Protein AF-A0ABC8DFZ6-F1 (afdb_monomer_lite)

Structure (mmCIF, N/CA/C/O backbone):
data_AF-A0ABC8DFZ6-F1
#
_entry.id   AF-A0ABC8DFZ6-F1
#
loop_
_atom_site.group_PDB
_atom_site.id
_atom_site.type_symbol
_atom_site.label_atom_id
_atom_site.label_alt_id
_atom_site.label_comp_id
_atom_site.label_asym_id
_atom_site.label_entity_id
_atom_site.label_seq_id
_atom_site.pdbx_PDB_ins_code
_atom_site.Cartn_x
_atom_site.Cartn_y
_atom_site.Cartn_z
_atom_site.occupancy
_atom_site.B_iso_or_equiv
_atom_site.auth_seq_id
_atom_site.auth_comp_id
_atom_site.auth_asym_id
_atom_site.auth_atom_id
_atom_site.pdbx_PDB_model_num
ATOM 1 N N . MET A 1 1 ? -44.424 -0.471 65.149 1.00 63.81 1 MET A N 1
ATOM 2 C CA . MET A 1 1 ? -45.537 -0.458 64.174 1.00 63.81 1 MET A CA 1
ATOM 3 C C . MET A 1 1 ? -44.957 -0.167 62.806 1.00 63.81 1 MET A C 1
ATOM 5 O O . MET A 1 1 ? -44.152 0.749 62.698 1.00 63.81 1 MET A O 1
ATOM 9 N N . PHE A 1 2 ? -45.301 -0.969 61.803 1.00 68.25 2 PHE A N 1
ATOM 10 C CA . PHE A 1 2 ? -44.849 -0.772 60.427 1.00 68.25 2 PHE A CA 1
ATOM 11 C C . PHE A 1 2 ? -45.596 0.434 59.850 1.00 68.25 2 PHE A C 1
ATOM 13 O O . PHE A 1 2 ? -46.811 0.382 59.673 1.00 68.25 2 PHE A O 1
ATOM 20 N N . THR A 1 3 ? -44.903 1.556 59.678 1.00 92.12 3 THR A N 1
ATOM 21 C CA . THR A 1 3 ? -45.500 2.789 59.153 1.00 92.12 3 THR A CA 1
ATOM 22 C C . THR A 1 3 ? -45.353 2.831 57.639 1.00 92.12 3 THR A C 1
ATOM 24 O O . THR A 1 3 ? -44.415 2.266 57.078 1.00 92.12 3 THR A O 1
ATOM 27 N N . GLU A 1 4 ? -46.252 3.542 56.965 1.00 91.94 4 GLU A N 1
ATOM 28 C CA . GLU A 1 4 ? -46.194 3.755 55.514 1.00 91.94 4 GLU A CA 1
ATOM 29 C C . GLU A 1 4 ? -44.827 4.301 55.065 1.00 91.94 4 GLU A C 1
ATOM 31 O O . GLU A 1 4 ? -44.260 3.842 54.077 1.00 91.94 4 GLU A O 1
ATOM 36 N N . ARG A 1 5 ? -44.220 5.190 55.864 1.00 93.19 5 ARG A N 1
ATOM 37 C CA . ARG A 1 5 ? -42.853 5.686 55.646 1.00 93.19 5 ARG A CA 1
ATOM 38 C C . ARG A 1 5 ? -41.819 4.559 55.567 1.00 93.19 5 ARG A C 1
ATOM 40 O O . ARG A 1 5 ? -40.954 4.602 54.698 1.00 93.19 5 ARG A O 1
ATOM 47 N N . HIS A 1 6 ? -41.890 3.577 56.466 1.00 92.44 6 HIS A N 1
ATOM 48 C CA . HIS A 1 6 ? -40.956 2.450 56.476 1.00 92.44 6 HIS A CA 1
ATOM 49 C C . HIS A 1 6 ? -41.141 1.570 55.232 1.00 92.44 6 HIS A C 1
ATOM 51 O O . HIS A 1 6 ? -40.159 1.191 54.600 1.00 92.44 6 HIS A O 1
ATOM 57 N N . ALA A 1 7 ? -42.390 1.314 54.830 1.00 93.00 7 ALA A N 1
ATOM 58 C CA . ALA A 1 7 ? -42.699 0.572 53.606 1.00 93.00 7 ALA A CA 1
ATOM 59 C C . ALA A 1 7 ? -42.153 1.275 52.348 1.00 93.00 7 ALA A C 1
ATOM 61 O O . ALA A 1 7 ? -41.601 0.638 51.450 1.00 93.00 7 ALA A O 1
ATOM 62 N N . LEU A 1 8 ? -42.277 2.605 52.292 1.00 94.69 8 LEU A N 1
ATOM 63 C CA . LEU A 1 8 ? -41.740 3.412 51.196 1.00 94.69 8 LEU A CA 1
ATOM 64 C C . LEU A 1 8 ? -40.205 3.424 51.182 1.00 94.69 8 LEU A C 1
ATOM 66 O O . LEU A 1 8 ? -39.609 3.334 50.109 1.00 94.69 8 LEU A O 1
ATOM 70 N N . GLN A 1 9 ? -39.560 3.482 52.349 1.00 94.75 9 GLN A N 1
ATOM 71 C CA . GLN A 1 9 ? -38.101 3.422 52.466 1.00 94.75 9 GLN A CA 1
ATOM 72 C C . GLN A 1 9 ? -37.546 2.075 51.980 1.00 94.75 9 GLN A C 1
ATOM 74 O O . GLN A 1 9 ? -36.603 2.047 51.191 1.00 94.75 9 GLN A O 1
ATOM 79 N N . GLU A 1 10 ? -38.169 0.967 52.377 1.00 94.25 10 GLU A N 1
ATOM 80 C CA . GLU A 1 10 ? -3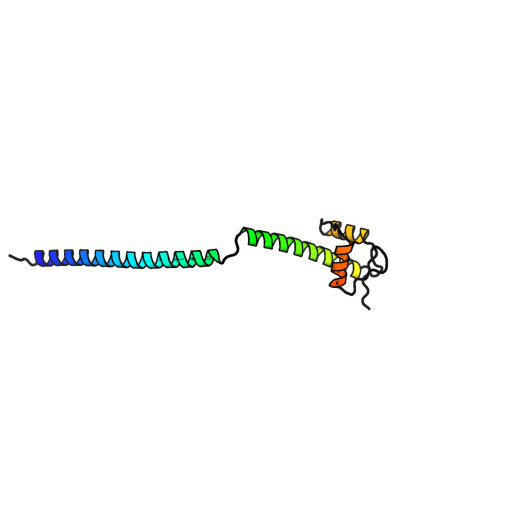7.779 -0.375 51.931 1.00 94.25 10 GLU A CA 1
ATOM 81 C C . GLU A 1 10 ? -37.944 -0.540 50.410 1.00 94.25 10 GLU A C 1
ATOM 83 O O . GLU A 1 10 ? -37.088 -1.115 49.733 1.00 94.25 10 GLU A O 1
ATOM 88 N N . ARG A 1 11 ? -39.011 0.035 49.837 1.00 95.75 11 ARG A N 1
ATOM 89 C CA . ARG A 1 11 ? -39.226 0.031 48.386 1.00 95.75 11 ARG A CA 1
ATOM 90 C C . ARG A 1 11 ? -38.156 0.824 47.634 1.00 95.75 11 ARG A C 1
ATOM 92 O O . ARG A 1 11 ? -37.706 0.360 46.589 1.00 95.75 11 ARG A O 1
ATOM 99 N N . LEU A 1 12 ? -37.739 1.981 48.151 1.00 96.06 12 LEU A N 1
ATOM 100 C CA . LEU A 1 12 ? -36.649 2.769 47.566 1.00 96.06 12 LEU A CA 1
ATOM 101 C C . LEU A 1 12 ? -35.317 2.013 47.600 1.00 96.06 12 LEU A C 1
ATOM 103 O O . LEU A 1 12 ? -34.608 1.980 46.598 1.00 96.06 12 LEU A O 1
ATOM 107 N N . GLU A 1 13 ? -34.992 1.350 48.711 1.00 95.75 13 GLU A N 1
ATOM 108 C CA . GLU A 1 13 ? -33.777 0.532 48.793 1.00 95.75 13 GLU A CA 1
ATOM 109 C C . GLU A 1 13 ? -33.785 -0.629 47.801 1.00 95.75 13 GLU A C 1
ATOM 111 O O . GLU A 1 13 ? -32.748 -0.950 47.218 1.00 95.75 13 GLU A O 1
ATOM 116 N N . LYS A 1 14 ? -34.948 -1.256 47.596 1.00 96.25 14 LYS A N 1
ATOM 117 C CA . LYS A 1 14 ? -35.101 -2.305 46.590 1.00 96.25 14 LYS A CA 1
ATOM 118 C C . LYS A 1 14 ? -34.845 -1.767 45.181 1.00 96.25 14 LYS A C 1
ATOM 120 O O . LYS A 1 14 ? -34.045 -2.355 44.465 1.00 96.25 14 LYS A O 1
ATOM 125 N N . ILE A 1 15 ? -35.451 -0.631 44.825 1.00 97.38 15 ILE A N 1
ATOM 126 C CA . ILE A 1 15 ? -35.242 0.008 43.516 1.00 97.38 15 ILE A CA 1
ATOM 127 C C . ILE A 1 15 ? -33.761 0.332 43.304 1.00 97.38 15 ILE A C 1
ATOM 129 O O . ILE A 1 15 ? -33.212 -0.046 42.278 1.00 97.38 15 ILE A O 1
ATOM 133 N N . ASN A 1 16 ? -33.084 0.925 44.291 1.00 97.12 16 ASN A N 1
ATOM 134 C CA . ASN A 1 16 ? -31.655 1.229 44.181 1.00 97.12 16 ASN A CA 1
ATOM 135 C C . ASN A 1 16 ? -30.804 -0.032 43.943 1.00 97.12 16 ASN A C 1
ATOM 137 O O . ASN A 1 16 ? -29.866 -0.011 43.148 1.00 97.12 16 ASN A O 1
ATOM 141 N N . LYS A 1 17 ? -31.113 -1.144 44.624 1.00 96.81 17 LYS A N 1
ATOM 142 C CA . LYS A 1 17 ? -30.408 -2.424 44.424 1.00 96.81 17 LYS A CA 1
ATOM 143 C C . LYS A 1 17 ? -30.643 -2.976 43.019 1.00 96.81 17 LYS A C 1
ATOM 145 O O . LYS A 1 17 ? -29.685 -3.409 42.378 1.00 96.81 17 LYS A O 1
ATOM 150 N N . ASP A 1 18 ? -31.885 -2.926 42.547 1.00 96.50 18 ASP A N 1
ATOM 151 C CA . ASP A 1 18 ? -32.269 -3.399 41.217 1.00 96.50 18 ASP A CA 1
ATOM 152 C C . ASP A 1 18 ? -31.627 -2.531 40.114 1.00 96.50 18 ASP A C 1
ATOM 154 O O . ASP A 1 18 ? -31.095 -3.065 39.140 1.00 96.50 18 ASP A O 1
ATOM 158 N N . GLU A 1 19 ? -31.579 -1.207 40.293 1.00 96.50 19 GLU A N 1
ATOM 159 C CA . GLU A 1 19 ? -30.894 -0.272 39.390 1.00 96.50 19 GLU A CA 1
ATOM 160 C C . GLU A 1 19 ? -29.395 -0.566 39.302 1.00 96.50 19 GLU A C 1
ATOM 162 O O . GLU A 1 19 ? -28.848 -0.683 38.204 1.00 96.50 19 GLU A O 1
ATOM 167 N N . ILE A 1 20 ? -28.723 -0.739 40.444 1.00 96.88 20 ILE A N 1
ATOM 168 C CA . ILE A 1 20 ? -27.298 -1.089 40.472 1.00 96.88 20 ILE A CA 1
ATOM 169 C C . ILE A 1 20 ? -27.070 -2.415 39.741 1.00 96.88 20 ILE A C 1
ATOM 171 O O . ILE A 1 20 ? -26.169 -2.504 38.904 1.00 96.88 20 ILE A O 1
ATOM 175 N N . ALA A 1 21 ? -27.895 -3.431 40.007 1.00 96.25 21 ALA A N 1
ATOM 176 C CA . ALA A 1 21 ? -27.794 -4.725 39.341 1.00 96.25 21 ALA A CA 1
ATOM 177 C C . ALA A 1 21 ? -27.938 -4.579 37.817 1.00 96.25 21 ALA A C 1
ATOM 179 O O . ALA A 1 21 ? -27.056 -5.018 37.073 1.00 96.25 21 ALA A O 1
ATOM 180 N N . MET A 1 22 ? -28.966 -3.864 37.357 1.00 96.56 22 MET A N 1
ATOM 181 C CA . MET A 1 22 ? -29.195 -3.589 35.940 1.00 96.56 22 MET A CA 1
ATOM 182 C C . MET A 1 22 ? -27.990 -2.883 35.302 1.00 96.56 22 MET A C 1
ATOM 184 O O . MET A 1 22 ? -27.482 -3.332 34.274 1.00 96.56 22 MET A O 1
ATOM 188 N N . ILE A 1 23 ? -27.466 -1.826 35.931 1.00 97.31 23 ILE A N 1
ATOM 189 C CA . ILE A 1 23 ? -26.292 -1.091 35.436 1.00 97.31 23 ILE A CA 1
ATOM 190 C C . ILE A 1 23 ? -25.081 -2.019 35.305 1.00 97.31 23 ILE A C 1
ATOM 192 O O . ILE A 1 23 ? -24.395 -1.995 34.279 1.00 97.31 23 ILE A O 1
ATOM 196 N N . THR A 1 24 ? -24.815 -2.859 36.309 1.00 96.50 24 THR A N 1
ATOM 197 C CA . THR A 1 24 ? -23.677 -3.792 36.261 1.00 96.50 24 THR A CA 1
ATOM 198 C C . THR A 1 24 ? -23.824 -4.822 35.145 1.00 96.50 24 THR A C 1
ATOM 200 O O . THR A 1 24 ? -22.839 -5.180 34.497 1.00 96.50 24 THR A O 1
ATOM 203 N N . GLU A 1 25 ? -25.044 -5.277 34.875 1.00 96.62 25 GLU A N 1
ATOM 204 C CA . GLU A 1 25 ? -25.325 -6.239 33.816 1.00 96.62 25 GLU A CA 1
ATOM 205 C C . GLU A 1 25 ? -25.104 -5.624 32.431 1.00 96.62 25 GLU A C 1
ATOM 207 O O . GLU A 1 25 ? -24.385 -6.196 31.607 1.00 96.62 25 GLU A O 1
ATOM 212 N N . TYR A 1 26 ? -25.590 -4.401 32.207 1.00 97.56 26 TYR A N 1
ATOM 213 C CA . TYR A 1 26 ? -25.304 -3.663 30.975 1.00 97.56 26 TYR A CA 1
ATOM 214 C C . TYR A 1 26 ? -23.815 -3.376 30.797 1.00 97.56 26 TYR A C 1
ATOM 216 O O . TYR A 1 26 ? -23.300 -3.474 29.683 1.00 97.56 26 TYR A O 1
ATOM 224 N N . GLN A 1 27 ? -23.087 -3.065 31.871 1.00 97.06 27 GLN A N 1
ATOM 225 C CA . GLN A 1 27 ? -21.636 -2.892 31.801 1.00 97.06 27 GLN A CA 1
ATOM 226 C C . GLN A 1 27 ? -20.926 -4.186 31.385 1.00 97.06 27 GLN A C 1
ATOM 228 O O . GLN A 1 27 ? -20.026 -4.139 30.545 1.00 97.06 27 GLN A O 1
ATOM 233 N N . LYS A 1 28 ? -21.348 -5.346 31.906 1.00 97.31 28 LYS A N 1
ATOM 234 C CA . LYS A 1 28 ? -20.818 -6.652 31.483 1.00 97.31 28 LYS A CA 1
ATOM 235 C C . LYS A 1 28 ? -21.091 -6.914 30.005 1.00 97.31 28 LYS A C 1
ATOM 237 O O . LYS A 1 28 ? -20.163 -7.261 29.277 1.00 97.31 28 LYS A O 1
ATOM 242 N N . GLN A 1 29 ? -22.326 -6.696 29.551 1.00 97.19 29 GLN A N 1
ATOM 243 C CA . GLN A 1 29 ? -22.696 -6.854 28.141 1.00 97.19 29 GLN A CA 1
ATOM 244 C C . GLN 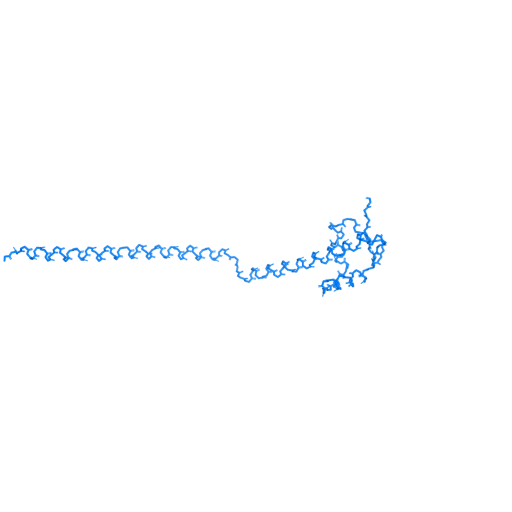A 1 29 ? -21.871 -5.928 27.240 1.00 97.19 29 GLN A C 1
ATOM 246 O O . GLN A 1 29 ? -21.301 -6.372 26.244 1.00 97.19 29 GLN A O 1
ATOM 251 N N . ARG A 1 30 ? -21.726 -4.657 27.629 1.00 97.38 30 ARG A N 1
ATOM 252 C CA . ARG A 1 30 ? -20.910 -3.672 26.911 1.00 97.38 30 ARG A CA 1
ATOM 253 C C . ARG A 1 30 ? -19.457 -4.129 26.787 1.00 97.38 30 ARG A C 1
ATOM 255 O O . ARG A 1 30 ? -18.882 -4.053 25.706 1.00 97.38 30 ARG A O 1
ATOM 262 N N . ASN A 1 31 ? -18.869 -4.618 27.876 1.00 97.69 31 ASN A N 1
ATOM 263 C CA . ASN A 1 31 ? -17.484 -5.084 27.879 1.00 97.69 31 ASN A CA 1
ATOM 264 C C . ASN A 1 31 ? -17.300 -6.333 27.006 1.00 97.69 31 ASN A C 1
ATOM 266 O O . ASN A 1 31 ? -16.324 -6.410 26.266 1.00 97.69 31 ASN A O 1
ATOM 270 N N . ALA A 1 32 ? -18.255 -7.267 27.021 1.00 98.06 32 ALA A N 1
ATOM 271 C CA . ALA A 1 32 ? -18.227 -8.433 26.140 1.00 98.06 32 ALA A CA 1
ATOM 272 C C . ALA A 1 32 ? -18.263 -8.033 24.653 1.00 98.06 32 ALA A C 1
ATOM 274 O O . ALA A 1 32 ? -17.505 -8.572 23.845 1.00 98.06 32 ALA A O 1
ATOM 275 N N . ILE A 1 33 ? -19.093 -7.046 24.296 1.00 98.06 33 ILE A N 1
ATOM 276 C CA . ILE A 1 33 ? -19.143 -6.497 22.933 1.00 98.06 33 ILE A CA 1
ATOM 277 C C . ILE A 1 33 ? -17.806 -5.843 22.565 1.00 98.06 33 ILE A C 1
ATOM 279 O O . ILE A 1 33 ? -17.287 -6.098 21.479 1.00 98.06 33 ILE A O 1
ATOM 283 N N . PHE A 1 34 ? -17.225 -5.036 23.457 1.00 97.69 34 PHE A N 1
ATOM 284 C CA . PHE A 1 34 ? -15.937 -4.387 23.204 1.00 97.69 34 PHE A CA 1
ATOM 285 C C . PHE A 1 34 ? -14.801 -5.384 22.978 1.00 97.69 34 PHE A C 1
ATOM 287 O O . PHE A 1 34 ? -14.033 -5.213 22.031 1.00 97.69 34 PHE A O 1
ATOM 294 N N . GLU A 1 35 ? -14.702 -6.436 23.793 1.00 97.56 35 GLU A N 1
ATOM 295 C CA . GLU A 1 35 ? -13.690 -7.475 23.583 1.00 97.56 35 GLU A CA 1
ATOM 296 C C . GLU A 1 35 ? -13.892 -8.179 22.240 1.00 97.56 35 GLU A C 1
ATOM 298 O O . GLU A 1 35 ? -12.934 -8.365 21.486 1.00 97.56 35 GLU A O 1
ATOM 303 N N . ARG A 1 36 ? -15.144 -8.471 21.866 1.00 97.06 36 ARG A N 1
ATOM 304 C CA . ARG A 1 36 ? -15.425 -9.093 20.573 1.00 97.06 36 ARG A CA 1
ATOM 305 C C . ARG A 1 36 ? -15.056 -8.195 19.392 1.00 97.06 36 ARG A C 1
ATOM 307 O O . ARG A 1 36 ? -14.470 -8.681 18.426 1.00 97.06 36 ARG A O 1
ATOM 314 N N . LEU A 1 37 ? -15.365 -6.900 19.460 1.00 96.12 37 LEU A N 1
ATOM 315 C CA . LEU A 1 37 ? -14.939 -5.928 18.446 1.00 96.12 37 LEU A CA 1
ATOM 316 C C . LEU A 1 37 ? -13.413 -5.889 18.337 1.00 96.12 37 LEU A C 1
ATOM 318 O O . LEU A 1 37 ? -12.870 -5.988 17.243 1.00 96.12 37 LEU A O 1
ATOM 322 N N . ARG A 1 38 ? -12.714 -5.868 19.473 1.00 94.06 38 ARG A N 1
ATOM 323 C CA . ARG A 1 38 ? -11.251 -5.851 19.518 1.00 94.06 38 ARG A CA 1
ATOM 324 C C . ARG A 1 38 ? -10.622 -7.100 18.894 1.00 94.06 38 ARG A C 1
ATOM 326 O O . ARG A 1 38 ? -9.568 -7.011 18.263 1.00 94.06 38 ARG A O 1
ATOM 333 N N . GLU A 1 39 ? -11.230 -8.270 19.068 1.00 95.06 39 GLU A N 1
ATOM 334 C CA . GLU A 1 39 ? -10.810 -9.504 18.394 1.00 95.06 39 GLU A CA 1
ATOM 335 C C . GLU A 1 39 ? -11.013 -9.435 16.878 1.00 95.06 39 GLU A C 1
ATOM 337 O O . GLU A 1 39 ? -10.121 -9.826 16.118 1.00 95.06 39 GLU A O 1
ATOM 342 N N . LEU A 1 40 ? -12.170 -8.931 16.436 1.00 93.88 40 LEU A N 1
ATOM 343 C CA . LEU A 1 40 ? -12.477 -8.750 15.017 1.00 93.88 40 LEU A CA 1
ATOM 344 C C . LEU A 1 40 ? -11.493 -7.778 14.366 1.00 93.88 40 LEU A C 1
ATOM 346 O O . LEU A 1 40 ? -10.937 -8.099 13.314 1.00 93.88 40 LEU A O 1
ATOM 350 N N . ASP A 1 41 ? -11.209 -6.663 15.035 1.00 93.06 41 ASP A N 1
ATOM 351 C CA . ASP A 1 41 ? -10.222 -5.676 14.615 1.00 93.06 41 ASP A CA 1
ATOM 352 C C . ASP A 1 41 ? -8.832 -6.307 14.500 1.00 93.06 41 ASP A C 1
ATOM 354 O O . ASP A 1 41 ? -8.195 -6.201 13.457 1.00 93.06 41 ASP A O 1
ATOM 358 N N . LYS A 1 42 ? -8.363 -7.049 15.514 1.00 91.06 42 LYS A N 1
ATOM 359 C CA . LYS A 1 42 ? -7.075 -7.769 15.444 1.00 91.06 42 LYS A CA 1
ATOM 360 C C . LYS A 1 42 ? -7.021 -8.742 14.267 1.00 91.06 42 LYS A C 1
ATOM 362 O O . LYS A 1 42 ? -6.024 -8.785 13.552 1.00 91.06 42 LYS A O 1
ATOM 367 N N . SER A 1 43 ? -8.080 -9.521 14.053 1.00 90.44 43 SER A N 1
ATOM 368 C CA . SER A 1 43 ? -8.185 -10.433 12.908 1.00 90.44 43 SER A CA 1
ATOM 369 C C . SER A 1 43 ? -8.134 -9.674 11.577 1.00 90.44 43 SER A C 1
ATOM 371 O O . SER A 1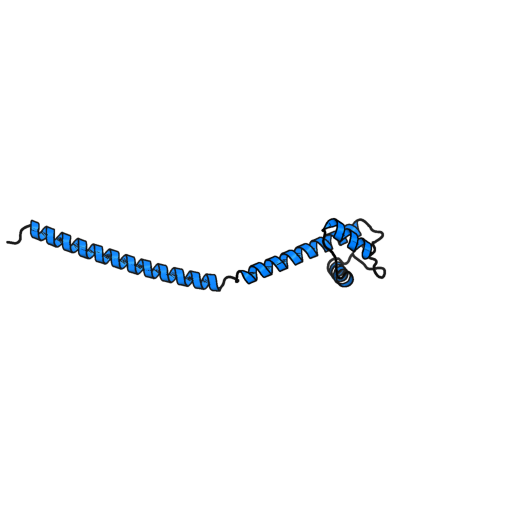 43 ? -7.478 -10.125 10.640 1.00 90.44 43 SER A O 1
ATOM 373 N N . TYR A 1 44 ? -8.796 -8.521 11.488 1.00 86.56 44 TYR A N 1
ATOM 374 C CA . TYR A 1 44 ? -8.764 -7.656 10.313 1.00 86.56 44 TYR A CA 1
ATOM 375 C C . TYR A 1 44 ? -7.362 -7.077 10.071 1.00 86.56 44 TYR A C 1
ATOM 377 O O . TYR A 1 44 ? -6.820 -7.229 8.978 1.00 86.56 44 TYR A O 1
ATOM 385 N N . PHE A 1 45 ? -6.723 -6.519 11.102 1.00 83.38 45 PHE A N 1
ATOM 386 C CA . PHE A 1 45 ? -5.359 -5.991 11.027 1.00 83.38 45 PHE A CA 1
ATOM 387 C C . PHE A 1 45 ? -4.321 -7.059 10.679 1.00 83.38 45 PHE A C 1
ATOM 389 O O . PHE A 1 45 ? -3.399 -6.778 9.922 1.00 83.38 45 PHE A O 1
ATOM 396 N N . ASN A 1 46 ? -4.493 -8.297 11.144 1.00 82.81 46 ASN A N 1
ATOM 397 C CA . ASN A 1 46 ? -3.609 -9.406 10.777 1.00 82.81 46 ASN A CA 1
ATOM 398 C C . ASN A 1 46 ? -3.740 -9.824 9.302 1.00 82.81 46 ASN A C 1
ATOM 400 O O . ASN A 1 46 ? -2.809 -10.412 8.756 1.00 82.81 46 ASN A O 1
ATOM 404 N N . LYS A 1 47 ? -4.886 -9.556 8.661 1.00 83.25 47 LYS A N 1
ATOM 405 C CA . LYS A 1 47 ? -5.105 -9.815 7.227 1.00 83.25 47 LYS A CA 1
ATOM 406 C C . LYS A 1 47 ? -4.612 -8.673 6.342 1.00 83.25 47 LYS A C 1
ATOM 408 O O . LYS A 1 47 ? -4.419 -8.885 5.146 1.00 83.25 47 LYS A O 1
ATOM 413 N N . LEU A 1 48 ? -4.449 -7.475 6.900 1.00 80.31 48 LEU A N 1
ATOM 414 C CA . LEU A 1 48 ? -3.943 -6.332 6.158 1.00 80.31 48 LEU A CA 1
ATOM 415 C C . LEU A 1 48 ? -2.451 -6.525 5.838 1.00 80.31 48 LEU A C 1
ATOM 417 O O . LEU A 1 48 ? -1.693 -7.022 6.677 1.00 80.31 48 LEU A O 1
ATOM 421 N N . PRO A 1 49 ? -2.010 -6.133 4.630 1.00 81.00 49 PRO A N 1
ATOM 422 C CA . PRO A 1 49 ? -0.593 -6.123 4.299 1.00 81.00 49 PRO A CA 1
ATOM 423 C C . PRO A 1 49 ? 0.150 -5.189 5.255 1.00 81.00 49 PRO A C 1
ATOM 425 O O . PRO A 1 49 ? -0.362 -4.136 5.647 1.00 81.00 49 PRO A O 1
ATOM 428 N N . LYS A 1 50 ? 1.370 -5.570 5.641 1.00 84.25 50 LYS A N 1
ATOM 429 C CA . LYS A 1 50 ? 2.174 -4.732 6.531 1.00 84.25 50 LYS A CA 1
ATOM 430 C C . LYS A 1 50 ? 2.521 -3.436 5.806 1.00 84.25 50 LYS A C 1
ATOM 432 O O . LYS A 1 50 ? 2.712 -3.420 4.592 1.00 84.25 50 LYS A O 1
ATOM 437 N N . LEU A 1 51 ? 2.686 -2.353 6.563 1.00 80.38 51 LEU A N 1
ATOM 438 C CA . LEU A 1 51 ? 3.035 -1.043 6.005 1.00 80.38 51 LEU A CA 1
ATOM 439 C C . LEU A 1 51 ? 4.305 -1.091 5.133 1.00 80.38 51 LEU A C 1
ATOM 441 O O . LEU A 1 51 ? 4.367 -0.444 4.093 1.00 80.38 51 LEU A O 1
ATOM 445 N N . GLY A 1 52 ? 5.288 -1.915 5.512 1.00 79.25 52 GLY A N 1
ATOM 446 C CA . GLY A 1 52 ? 6.493 -2.136 4.709 1.00 79.25 52 GLY A CA 1
ATOM 447 C C . GLY A 1 52 ? 6.220 -2.793 3.350 1.00 79.25 52 GLY A C 1
ATOM 448 O O . GLY A 1 52 ? 6.867 -2.441 2.368 1.00 79.25 52 GLY A O 1
ATOM 449 N N . ASP A 1 53 ? 5.234 -3.691 3.268 1.00 81.81 53 ASP A N 1
ATOM 450 C CA . ASP A 1 53 ? 4.850 -4.346 2.012 1.00 81.81 53 ASP A CA 1
ATOM 451 C C . ASP A 1 53 ? 4.159 -3.352 1.068 1.00 81.81 53 ASP A C 1
ATOM 453 O O . ASP A 1 53 ? 4.407 -3.363 -0.138 1.00 81.81 53 ASP A O 1
ATOM 457 N N . LEU A 1 54 ? 3.341 -2.449 1.621 1.00 78.38 54 LEU A N 1
ATOM 458 C CA . LEU A 1 54 ? 2.695 -1.364 0.876 1.00 78.38 54 LEU A CA 1
ATOM 459 C C . LEU A 1 54 ? 3.724 -0.367 0.328 1.00 78.38 54 LEU A C 1
ATOM 461 O O . LEU A 1 54 ? 3.721 -0.091 -0.869 1.00 78.38 54 LEU A O 1
ATOM 465 N N . ALA A 1 55 ? 4.663 0.087 1.160 1.00 79.00 55 ALA A N 1
ATOM 466 C CA . ALA A 1 55 ? 5.741 0.975 0.721 1.00 79.00 55 ALA A CA 1
ATOM 467 C C . ALA A 1 55 ? 6.618 0.320 -0.364 1.00 79.00 55 ALA A C 1
ATOM 469 O O . ALA A 1 55 ? 6.994 0.954 -1.350 1.00 79.00 55 ALA A O 1
ATOM 470 N N . ALA A 1 56 ? 6.906 -0.981 -0.238 1.00 81.25 56 ALA A N 1
ATOM 471 C CA . ALA A 1 56 ? 7.641 -1.721 -1.261 1.00 81.25 56 ALA A CA 1
ATOM 472 C C . ALA A 1 56 ? 6.864 -1.834 -2.586 1.00 81.25 56 ALA A C 1
ATOM 474 O O . ALA A 1 56 ? 7.476 -1.819 -3.657 1.00 81.25 56 ALA A O 1
ATOM 475 N N . LEU A 1 57 ? 5.533 -1.953 -2.538 1.00 77.44 57 LEU A N 1
ATOM 476 C CA . LEU A 1 57 ? 4.675 -1.938 -3.726 1.00 77.44 57 LEU A CA 1
ATOM 477 C C . LEU A 1 57 ? 4.648 -0.562 -4.396 1.00 77.44 57 LEU A C 1
ATOM 479 O O . LEU A 1 57 ? 4.739 -0.502 -5.621 1.00 77.44 57 LEU A O 1
ATOM 483 N N . GLU A 1 58 ? 4.576 0.522 -3.625 1.00 76.12 58 GLU A N 1
ATOM 484 C CA . GLU A 1 58 ? 4.624 1.892 -4.151 1.00 76.12 58 GLU A CA 1
ATOM 485 C C . GLU A 1 58 ? 5.947 2.172 -4.869 1.00 76.12 58 GLU A C 1
ATOM 487 O O . GLU A 1 58 ? 5.935 2.530 -6.044 1.00 76.12 58 GLU A O 1
ATOM 492 N N . ILE A 1 59 ? 7.087 1.855 -4.246 1.00 77.44 59 ILE A N 1
ATOM 493 C CA . ILE A 1 59 ? 8.413 2.017 -4.872 1.00 77.44 59 ILE A CA 1
ATOM 494 C C . ILE A 1 59 ? 8.521 1.197 -6.172 1.00 77.44 59 ILE A C 1
ATOM 496 O O . ILE A 1 59 ? 9.087 1.646 -7.175 1.00 77.44 59 ILE A O 1
ATOM 500 N N . ARG A 1 60 ? 7.967 -0.026 -6.188 1.00 74.00 60 ARG A N 1
ATOM 501 C CA . ARG A 1 60 ? 7.923 -0.861 -7.403 1.00 74.00 60 ARG A CA 1
ATOM 502 C C . ARG A 1 60 ? 7.038 -0.246 -8.486 1.00 74.00 60 ARG A C 1
ATOM 504 O O . ARG A 1 60 ? 7.384 -0.347 -9.666 1.00 74.00 60 ARG A O 1
ATOM 511 N N . ASN A 1 61 ? 5.913 0.354 -8.109 1.00 74.44 61 ASN A N 1
ATOM 512 C CA . ASN A 1 61 ? 5.008 1.016 -9.040 1.00 74.44 61 ASN A CA 1
ATOM 513 C C . ASN A 1 61 ? 5.644 2.272 -9.636 1.00 74.44 61 ASN A C 1
ATOM 515 O O . ASN A 1 61 ? 5.624 2.402 -10.858 1.00 74.44 61 ASN A O 1
ATOM 519 N N . ASP A 1 62 ? 6.299 3.112 -8.837 1.00 70.62 62 ASP A N 1
ATOM 520 C CA . ASP A 1 62 ? 7.004 4.300 -9.333 1.00 70.62 62 ASP A CA 1
ATOM 521 C C . ASP A 1 62 ? 8.098 3.921 -10.336 1.00 70.62 62 ASP A C 1
ATOM 523 O O . ASP A 1 62 ? 8.128 4.426 -11.461 1.00 70.62 62 ASP A O 1
ATOM 527 N N . SER A 1 63 ? 8.913 2.910 -10.013 1.00 79.50 63 SER A N 1
ATOM 528 C CA . SER A 1 63 ? 9.920 2.381 -10.943 1.00 79.50 63 SER A CA 1
ATOM 529 C C . SER A 1 63 ? 9.307 1.885 -12.263 1.00 79.50 63 SER A C 1
ATOM 531 O O . SER A 1 63 ? 9.890 2.040 -13.346 1.00 79.50 63 SER A O 1
ATOM 533 N N . ARG A 1 64 ? 8.112 1.282 -12.202 1.00 81.44 64 ARG A N 1
ATOM 534 C CA . ARG A 1 64 ? 7.380 0.816 -13.385 1.00 81.44 64 ARG A CA 1
ATOM 535 C C . ARG A 1 64 ? 6.855 1.987 -14.215 1.00 81.44 64 ARG A C 1
ATOM 537 O O . ARG A 1 64 ? 7.044 1.968 -15.432 1.00 81.44 64 ARG A O 1
ATOM 544 N N . VAL A 1 65 ? 6.268 2.997 -13.576 1.00 81.94 65 VAL A N 1
ATOM 545 C CA . VAL A 1 65 ? 5.759 4.213 -14.228 1.00 81.94 65 VAL A CA 1
ATOM 546 C C . VAL A 1 65 ? 6.895 4.950 -14.937 1.00 81.94 65 VAL A C 1
ATOM 548 O O . VAL A 1 65 ? 6.805 5.198 -16.139 1.00 81.94 65 VAL A O 1
ATOM 551 N N . GLU A 1 66 ? 8.021 5.187 -14.261 1.00 85.12 66 GLU A N 1
ATOM 552 C CA . GLU A 1 66 ? 9.213 5.799 -14.861 1.00 85.12 66 GLU A CA 1
ATOM 553 C C . GLU A 1 66 ? 9.742 5.005 -16.063 1.00 85.12 66 GLU A C 1
ATOM 555 O O . GLU A 1 66 ? 10.193 5.557 -17.074 1.00 85.12 66 GLU A O 1
ATOM 560 N N . LYS A 1 67 ? 9.726 3.671 -15.972 1.00 85.69 67 LYS A N 1
ATOM 561 C CA . LYS A 1 67 ? 10.140 2.802 -17.076 1.00 85.69 67 LYS A CA 1
ATOM 562 C C . LYS A 1 67 ? 9.199 2.937 -18.271 1.00 85.69 67 LYS A C 1
ATOM 564 O O . LYS A 1 67 ? 9.684 2.956 -19.401 1.00 85.69 67 LYS A O 1
ATOM 569 N N . ASP A 1 68 ? 7.895 3.029 -18.047 1.00 87.62 68 ASP A N 1
ATOM 570 C CA . ASP A 1 68 ? 6.904 3.145 -19.116 1.00 87.62 68 ASP A CA 1
ATOM 571 C C . ASP A 1 68 ? 6.915 4.538 -19.767 1.00 87.62 68 ASP A C 1
ATOM 573 O O . ASP A 1 68 ? 6.869 4.622 -20.996 1.00 87.62 68 ASP A O 1
ATOM 577 N N . ILE A 1 69 ? 7.137 5.610 -18.996 1.00 89.06 69 ILE A N 1
ATOM 578 C CA . ILE A 1 69 ? 7.358 6.969 -19.525 1.00 89.06 69 ILE A CA 1
ATOM 579 C C . ILE A 1 69 ? 8.539 6.982 -20.506 1.00 89.06 69 ILE A C 1
ATOM 581 O O . ILE A 1 69 ? 8.389 7.403 -21.656 1.00 89.06 69 ILE A O 1
ATOM 585 N N . ARG A 1 70 ? 9.697 6.439 -20.101 1.00 91.19 70 ARG A N 1
ATOM 586 C CA . ARG A 1 70 ? 10.888 6.371 -20.969 1.00 91.19 70 ARG A CA 1
ATOM 587 C C . ARG A 1 70 ? 10.623 5.584 -22.255 1.00 91.19 70 ARG A C 1
ATOM 589 O O . ARG A 1 70 ? 11.092 5.973 -23.323 1.00 91.19 70 ARG A O 1
ATOM 596 N N . LYS A 1 71 ? 9.868 4.478 -22.184 1.00 91.62 71 LYS A N 1
ATOM 597 C CA . LYS A 1 71 ? 9.523 3.685 -23.379 1.00 91.62 71 LYS A CA 1
ATOM 598 C C . LYS A 1 71 ? 8.637 4.480 -24.332 1.00 91.62 71 LYS A C 1
ATOM 600 O O . LYS A 1 71 ? 8.875 4.454 -25.538 1.00 91.62 71 LYS A O 1
ATOM 605 N N . ASN A 1 72 ? 7.638 5.178 -23.797 1.00 91.62 72 ASN A N 1
ATOM 606 C CA . ASN A 1 72 ? 6.690 5.954 -24.591 1.00 91.62 72 ASN A CA 1
ATOM 607 C C . ASN A 1 72 ? 7.382 7.100 -25.332 1.00 91.62 72 ASN A C 1
ATOM 609 O O . ASN A 1 72 ? 7.118 7.297 -26.516 1.00 91.62 72 ASN A O 1
ATOM 613 N N . ILE A 1 73 ? 8.325 7.786 -24.681 1.00 92.31 73 ILE A N 1
ATOM 614 C CA . ILE A 1 73 ? 9.137 8.834 -25.313 1.00 92.31 73 ILE A CA 1
ATOM 615 C C . ILE A 1 73 ? 9.908 8.281 -26.509 1.00 92.31 73 ILE A C 1
ATOM 617 O O . ILE A 1 73 ? 9.808 8.835 -27.603 1.00 92.31 73 ILE A O 1
ATOM 621 N N . ILE A 1 74 ? 10.613 7.155 -26.346 1.00 92.50 74 ILE A N 1
ATOM 622 C CA . ILE A 1 74 ? 11.345 6.537 -27.461 1.00 92.50 74 ILE A CA 1
ATOM 623 C C . ILE A 1 74 ? 10.401 6.189 -28.612 1.00 92.50 74 ILE A C 1
ATOM 625 O O . ILE A 1 74 ? 10.690 6.512 -29.762 1.00 92.50 74 ILE A O 1
ATOM 629 N N . VAL A 1 75 ? 9.269 5.544 -28.322 1.00 92.94 75 VAL A N 1
ATOM 630 C CA . VAL A 1 75 ? 8.309 5.148 -29.362 1.00 92.94 75 VAL A CA 1
ATOM 631 C C . VAL A 1 75 ? 7.771 6.375 -30.100 1.00 92.94 75 VAL A C 1
ATOM 633 O O . VAL A 1 75 ? 7.704 6.360 -31.327 1.00 92.94 75 VAL A O 1
ATOM 636 N N . ASN A 1 76 ? 7.433 7.448 -29.386 1.00 93.31 76 ASN A N 1
ATOM 637 C CA . ASN A 1 76 ? 6.948 8.687 -29.992 1.00 93.31 76 ASN A CA 1
ATOM 638 C C . ASN A 1 76 ? 8.027 9.364 -30.844 1.00 93.31 76 ASN A C 1
ATOM 640 O O . ASN A 1 76 ? 7.751 9.768 -31.972 1.00 93.31 76 ASN A O 1
ATOM 644 N N . ARG A 1 77 ? 9.273 9.417 -30.365 1.00 93.25 77 ARG A N 1
ATOM 645 C CA . ARG A 1 77 ? 10.399 9.987 -31.117 1.00 93.25 77 ARG A CA 1
ATOM 646 C C . ARG A 1 77 ? 10.687 9.212 -32.398 1.00 93.25 77 ARG A C 1
ATOM 648 O O . ARG A 1 77 ? 10.872 9.825 -33.444 1.00 93.25 77 ARG A O 1
ATOM 655 N N . LEU A 1 78 ? 10.637 7.882 -32.347 1.00 92.00 78 LEU A N 1
ATOM 656 C CA . LEU A 1 78 ? 10.795 7.038 -33.533 1.00 92.00 78 LEU A CA 1
ATOM 657 C C . LEU A 1 78 ? 9.623 7.171 -34.518 1.00 92.00 78 LEU A C 1
ATOM 659 O O . LEU A 1 78 ? 9.846 7.080 -35.720 1.00 92.00 78 LEU A O 1
ATOM 663 N N . LYS A 1 79 ? 8.395 7.420 -34.041 1.00 92.38 79 LYS A N 1
ATOM 664 C CA . LYS A 1 79 ? 7.245 7.725 -34.913 1.00 92.38 79 LYS A CA 1
ATOM 665 C C . LYS A 1 79 ? 7.407 9.062 -35.640 1.00 92.38 79 LYS A C 1
ATOM 667 O O . LYS A 1 79 ? 7.044 9.152 -36.806 1.00 92.38 79 LYS A O 1
ATOM 672 N N . MET A 1 80 ? 7.934 10.085 -34.962 1.00 89.56 80 MET A N 1
ATOM 673 C CA . MET A 1 80 ? 8.158 11.412 -35.556 1.00 89.56 80 MET A CA 1
ATOM 674 C C . MET A 1 80 ? 9.348 11.432 -36.521 1.00 89.56 80 MET A C 1
ATOM 676 O O . MET A 1 80 ? 9.331 12.193 -37.483 1.00 89.56 80 MET A O 1
ATOM 680 N N . ASN A 1 81 ? 10.350 10.579 -36.288 1.00 88.81 81 ASN A N 1
ATOM 681 C CA . ASN A 1 81 ? 11.550 10.478 -37.113 1.00 88.81 81 ASN A CA 1
ATOM 682 C C . ASN A 1 81 ? 11.575 9.146 -37.877 1.00 88.81 81 ASN A C 1
ATOM 684 O O . ASN A 1 81 ? 12.271 8.208 -37.470 1.00 88.81 81 ASN A O 1
ATOM 688 N N . PRO A 1 82 ? 10.878 9.050 -39.025 1.00 80.00 82 PRO A N 1
ATOM 689 C CA . PRO A 1 82 ? 10.838 7.832 -39.818 1.00 80.00 82 PRO A CA 1
ATOM 690 C C . PRO A 1 82 ? 12.177 7.510 -40.481 1.00 80.00 82 PRO A C 1
ATOM 692 O O . PRO A 1 82 ? 12.268 6.458 -41.087 1.00 80.00 82 PRO A O 1
ATOM 695 N N . ALA A 1 83 ? 13.213 8.351 -40.401 1.00 85.31 83 ALA A N 1
ATOM 696 C CA . ALA A 1 83 ? 14.570 7.983 -40.818 1.00 85.31 83 ALA A CA 1
ATOM 697 C C . ALA A 1 83 ? 15.247 7.014 -39.826 1.00 85.31 83 ALA A C 1
ATOM 699 O O . ALA A 1 83 ? 16.142 6.266 -40.210 1.00 85.31 83 ALA A O 1
ATOM 700 N N . GLY A 1 84 ? 14.767 6.969 -38.578 1.00 89.25 84 GLY A N 1
ATOM 701 C CA . GLY A 1 84 ? 15.385 6.242 -37.473 1.00 89.25 84 GLY A CA 1
ATOM 702 C C . GLY A 1 84 ? 16.375 7.095 -36.677 1.00 89.25 84 GLY A C 1
ATOM 703 O O . GLY A 1 84 ? 16.695 8.218 -37.057 1.00 89.25 84 GLY A O 1
ATOM 704 N N . LEU A 1 85 ? 16.809 6.567 -35.534 1.00 92.38 85 LEU A N 1
ATOM 705 C CA . LEU A 1 85 ? 17.712 7.221 -34.586 1.00 92.38 85 LEU A CA 1
ATOM 706 C C . LEU A 1 85 ? 18.721 6.218 -34.018 1.00 92.38 85 LEU A C 1
ATOM 708 O O . LEU A 1 85 ? 18.424 5.028 -33.837 1.00 92.38 85 LEU A O 1
ATOM 712 N N . SER A 1 86 ? 19.908 6.721 -33.689 1.00 93.94 86 SER A N 1
ATOM 713 C CA . SER A 1 86 ? 20.945 5.985 -32.972 1.00 93.94 86 SER A CA 1
ATOM 714 C C . SER A 1 86 ? 20.580 5.790 -31.497 1.00 93.94 86 S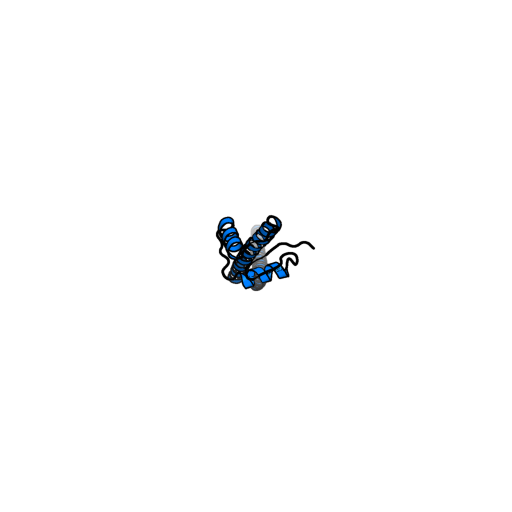ER A C 1
ATOM 716 O O . SER A 1 86 ? 19.855 6.577 -30.885 1.00 93.94 86 SER A O 1
ATOM 718 N N . SER A 1 87 ? 21.122 4.742 -30.880 1.00 91.44 87 SER A N 1
ATOM 719 C CA . SER A 1 87 ? 20.945 4.438 -29.462 1.00 91.44 87 SER A CA 1
ATOM 720 C C . SER A 1 87 ? 21.428 5.565 -28.559 1.00 91.44 87 SER A C 1
ATOM 722 O O . SER A 1 87 ? 20.825 5.784 -27.512 1.00 91.44 87 SER A O 1
ATOM 724 N N . GLU A 1 88 ? 22.485 6.272 -28.963 1.00 92.25 88 GLU A N 1
ATOM 725 C CA . GLU A 1 88 ? 23.051 7.375 -28.180 1.00 92.25 88 GLU A CA 1
ATOM 726 C C . GLU A 1 88 ? 22.159 8.622 -28.230 1.00 92.25 88 GLU A C 1
ATOM 728 O O . GLU A 1 88 ? 21.946 9.297 -27.221 1.00 92.25 88 GLU A O 1
ATOM 733 N N . GLU A 1 89 ? 21.553 8.879 -29.390 1.00 91.81 89 GLU A N 1
ATOM 734 C CA . GLU A 1 89 ? 20.590 9.964 -29.578 1.00 91.81 89 GLU A CA 1
ATOM 735 C C . GLU A 1 89 ? 19.319 9.691 -28.776 1.00 91.81 89 GLU A C 1
ATOM 737 O O . GLU A 1 89 ? 18.861 10.550 -28.027 1.00 91.81 89 GLU A O 1
ATOM 742 N N . LEU A 1 90 ? 18.786 8.467 -28.853 1.00 92.12 90 LEU A N 1
ATOM 743 C CA . LEU A 1 90 ? 17.623 8.054 -28.066 1.00 92.12 90 LEU A CA 1
ATOM 744 C C . LEU A 1 90 ? 17.877 8.178 -26.561 1.00 92.12 90 LEU A C 1
ATOM 746 O O . LEU A 1 90 ? 17.010 8.655 -25.828 1.00 92.12 90 LEU A O 1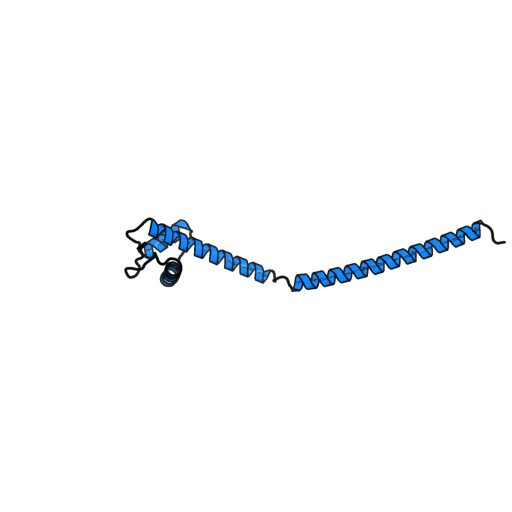
ATOM 750 N N . LYS A 1 91 ? 19.070 7.785 -26.102 1.00 93.56 91 LYS A N 1
ATOM 751 C CA . LYS A 1 91 ? 19.478 7.918 -24.701 1.00 93.56 91 LYS A CA 1
ATOM 752 C C . LYS A 1 91 ? 19.540 9.388 -24.277 1.00 93.56 91 LYS A C 1
ATOM 754 O O . LYS A 1 91 ? 18.979 9.750 -23.244 1.00 93.56 91 LYS A O 1
ATOM 759 N N . SER A 1 92 ? 20.150 10.237 -25.102 1.00 93.81 92 SER A N 1
ATOM 760 C CA . SER A 1 92 ? 20.259 11.680 -24.855 1.00 93.81 92 SER A CA 1
ATOM 761 C C . SER A 1 92 ? 18.895 12.370 -24.819 1.00 93.81 92 SER A C 1
ATOM 763 O O . SER A 1 92 ? 18.653 13.206 -23.952 1.00 93.81 92 SER A O 1
ATOM 765 N N . ILE A 1 93 ? 17.983 11.993 -25.719 1.00 92.44 93 ILE A N 1
ATOM 766 C CA . ILE A 1 93 ? 16.623 12.539 -25.771 1.00 92.44 93 ILE A CA 1
ATOM 767 C C . ILE A 1 93 ? 15.849 12.179 -24.503 1.00 92.44 93 ILE A C 1
ATOM 769 O O . ILE A 1 93 ? 15.285 13.063 -23.865 1.00 92.44 93 ILE A O 1
ATOM 773 N N . VAL A 1 94 ? 15.868 10.907 -24.096 1.00 92.38 94 VAL A N 1
ATOM 774 C CA . VAL A 1 94 ? 15.176 10.471 -22.874 1.00 92.38 94 VAL A CA 1
ATOM 775 C C . VAL A 1 94 ? 15.748 11.178 -21.647 1.00 92.38 94 VAL A C 1
ATOM 777 O O . VAL A 1 94 ? 14.985 11.720 -20.853 1.00 92.38 94 VAL A O 1
ATOM 780 N N . LYS A 1 95 ? 17.078 11.271 -21.529 1.00 93.44 95 LYS A N 1
ATOM 781 C CA . LYS A 1 95 ? 17.725 11.981 -20.419 1.00 93.44 95 LYS A CA 1
ATOM 782 C C . LYS A 1 95 ? 17.360 13.467 -20.387 1.00 93.44 95 LYS A C 1
ATOM 784 O O . LYS A 1 95 ? 17.142 14.008 -19.309 1.00 93.44 95 LYS A O 1
ATOM 789 N N . LYS A 1 96 ? 17.270 14.122 -21.549 1.00 92.75 96 LYS A N 1
ATOM 790 C CA . LYS A 1 96 ? 16.882 15.536 -21.656 1.00 92.75 96 LYS A CA 1
ATOM 791 C C . LYS A 1 96 ? 15.415 15.769 -21.288 1.00 92.75 96 LYS A C 1
ATOM 793 O O . LYS A 1 96 ? 15.107 16.791 -20.690 1.00 92.75 96 LYS A O 1
ATOM 798 N N . GLU A 1 97 ? 14.525 14.849 -21.650 1.00 88.75 97 GLU A N 1
ATOM 799 C CA . GLU A 1 97 ? 13.084 14.999 -21.421 1.00 88.75 97 GLU A CA 1
ATOM 800 C C . GLU A 1 97 ? 12.637 14.582 -20.021 1.00 88.75 97 GLU A C 1
ATOM 802 O O . GLU A 1 97 ? 11.745 15.213 -19.463 1.00 88.75 97 GLU A O 1
ATOM 807 N N . THR A 1 98 ? 13.230 13.533 -19.444 1.00 86.31 98 THR A N 1
ATOM 808 C CA . THR A 1 98 ? 12.785 12.990 -18.150 1.00 86.31 98 THR A CA 1
ATOM 809 C C . THR A 1 98 ? 13.781 13.199 -17.020 1.00 86.31 98 THR A C 1
ATOM 811 O O . THR A 1 98 ? 13.462 12.881 -15.882 1.00 86.31 98 THR A O 1
ATOM 814 N N . GLY A 1 99 ? 15.010 13.637 -17.308 1.00 87.38 99 GLY A N 1
ATOM 815 C CA . GLY A 1 99 ? 16.103 13.666 -16.328 1.00 87.38 99 GLY A CA 1
ATOM 816 C C . GLY A 1 99 ? 16.623 12.278 -15.924 1.00 87.38 99 GLY A C 1
ATOM 817 O O . GLY A 1 99 ? 17.526 12.179 -15.098 1.00 87.38 99 GLY A O 1
ATOM 818 N N . LEU A 1 100 ? 16.088 11.199 -16.511 1.00 86.25 100 LEU A N 1
ATOM 819 C CA . LEU A 1 100 ? 16.405 9.813 -16.153 1.00 86.25 100 LEU A CA 1
ATOM 820 C C . LEU A 1 100 ? 17.279 9.170 -17.225 1.00 86.25 100 LEU A C 1
ATOM 822 O O . LEU A 1 100 ? 17.000 9.284 -18.418 1.00 86.25 100 LEU A O 1
ATOM 826 N N . ASP A 1 101 ? 18.300 8.430 -16.798 1.00 87.25 101 ASP A N 1
ATOM 827 C CA . ASP A 1 101 ? 19.194 7.735 -17.723 1.00 87.25 101 ASP A CA 1
ATOM 828 C C . ASP A 1 101 ? 18.703 6.316 -18.071 1.00 87.25 101 ASP A C 1
ATOM 830 O O . ASP A 1 101 ? 17.913 5.692 -17.348 1.00 87.25 101 ASP A O 1
ATOM 834 N N . ILE A 1 102 ? 19.192 5.780 -19.191 1.00 88.44 102 ILE A N 1
ATOM 835 C CA . ILE A 1 102 ? 19.003 4.383 -19.589 1.00 88.44 102 ILE A CA 1
ATOM 836 C C . ILE A 1 102 ? 20.345 3.658 -19.490 1.00 88.44 102 ILE A C 1
ATOM 838 O O . ILE A 1 102 ? 21.230 3.818 -20.330 1.00 88.44 102 ILE A O 1
ATOM 842 N N . ILE A 1 103 ? 20.472 2.808 -18.472 1.00 85.44 103 ILE A N 1
ATOM 843 C CA . ILE A 1 103 ? 21.716 2.082 -18.177 1.00 85.44 103 ILE A CA 1
ATOM 844 C C . ILE A 1 103 ? 21.981 0.991 -19.229 1.00 85.44 103 ILE A C 1
ATOM 846 O O . ILE A 1 103 ? 23.076 0.902 -19.774 1.00 85.44 103 ILE A O 1
ATOM 850 N N . ASN A 1 104 ? 20.976 0.168 -19.556 1.00 90.31 104 ASN A N 1
ATOM 851 C CA . ASN A 1 104 ? 21.119 -0.944 -20.503 1.00 90.31 104 ASN A CA 1
ATOM 852 C C . ASN A 1 104 ? 20.184 -0.781 -21.710 1.00 90.31 104 ASN A C 1
ATOM 854 O O . ASN A 1 104 ? 19.049 -1.269 -21.712 1.00 90.31 104 ASN A O 1
ATOM 858 N N . MET A 1 105 ? 20.690 -0.126 -22.757 1.00 90.12 105 MET A N 1
ATOM 859 C CA . MET A 1 105 ? 19.940 0.134 -23.991 1.00 90.12 105 MET A CA 1
ATOM 860 C C . MET A 1 105 ? 19.487 -1.139 -24.710 1.00 90.12 105 MET A C 1
ATOM 862 O O . MET A 1 105 ? 18.384 -1.173 -25.250 1.00 90.12 105 MET A O 1
ATOM 866 N N . THR A 1 106 ? 20.287 -2.206 -24.703 1.00 90.56 106 THR A N 1
ATOM 867 C CA . THR A 1 106 ? 19.942 -3.453 -25.403 1.00 90.56 106 THR A CA 1
ATOM 868 C C . THR A 1 106 ? 18.707 -4.102 -24.788 1.00 90.56 106 THR A C 1
ATOM 870 O O . THR A 1 106 ? 17.754 -4.427 -25.499 1.00 90.56 106 THR A O 1
ATOM 873 N N . SER A 1 107 ? 18.695 -4.264 -23.465 1.00 90.81 107 SER A N 1
ATOM 874 C CA . SER A 1 107 ? 17.553 -4.834 -22.743 1.00 90.81 107 SER A CA 1
ATOM 875 C C . SER A 1 107 ? 16.333 -3.918 -22.809 1.00 90.81 107 SER A C 1
ATOM 877 O O . SER A 1 107 ? 15.208 -4.395 -22.969 1.00 90.81 107 SER A O 1
ATOM 879 N N . PHE A 1 108 ? 16.552 -2.603 -22.741 1.00 92.31 108 PHE A N 1
ATOM 880 C CA . PHE A 1 108 ? 15.490 -1.610 -22.838 1.00 92.31 108 PHE A CA 1
ATOM 881 C C . PHE A 1 108 ? 14.787 -1.648 -24.200 1.00 92.31 108 PHE A C 1
ATOM 883 O O . PHE A 1 108 ? 13.570 -1.817 -24.263 1.00 92.31 108 PHE A O 1
ATOM 890 N N . MET A 1 109 ? 15.551 -1.605 -25.294 1.00 93.12 109 MET A N 1
ATOM 891 C CA . MET A 1 109 ? 14.993 -1.642 -26.645 1.00 93.12 109 MET A CA 1
ATOM 892 C C . MET A 1 109 ? 14.369 -2.997 -26.972 1.00 93.12 109 MET A C 1
ATOM 894 O O . MET A 1 109 ? 13.308 -3.032 -27.587 1.00 93.12 109 MET A O 1
ATOM 898 N N . ARG A 1 110 ? 14.934 -4.117 -26.492 1.00 93.12 110 ARG A N 1
ATOM 899 C CA . ARG A 1 110 ? 14.270 -5.434 -26.582 1.00 93.12 110 ARG A CA 1
ATOM 900 C C . ARG A 1 110 ? 12.884 -5.418 -25.933 1.00 93.12 110 ARG A C 1
ATOM 902 O O . ARG A 1 110 ? 11.939 -5.945 -26.512 1.00 93.12 110 ARG A O 1
ATOM 909 N N . SER A 1 111 ? 12.744 -4.783 -24.767 1.00 92.31 111 SER A N 1
ATOM 910 C CA . SER A 1 111 ? 11.443 -4.635 -24.103 1.00 92.31 111 SER A CA 1
ATOM 911 C C . SER A 1 111 ? 10.464 -3.779 -24.907 1.00 92.31 111 SER A C 1
ATOM 913 O O . SER A 1 111 ? 9.272 -4.074 -24.881 1.00 92.31 111 SER A O 1
ATOM 915 N N . ILE A 1 112 ? 10.937 -2.731 -25.587 1.00 92.56 112 ILE A N 1
ATOM 916 C CA . ILE A 1 112 ? 10.093 -1.886 -26.444 1.00 92.56 112 ILE A CA 1
ATOM 917 C C . ILE A 1 112 ? 9.618 -2.675 -27.661 1.00 92.56 112 ILE A C 1
ATOM 919 O O . ILE A 1 112 ? 8.421 -2.706 -27.917 1.00 92.56 112 ILE A O 1
ATOM 923 N N . MET A 1 113 ? 10.529 -3.354 -28.362 1.00 92.38 113 MET A N 1
ATOM 924 C CA . MET A 1 113 ? 10.211 -4.130 -29.567 1.00 92.38 113 MET A CA 1
ATOM 925 C C . MET A 1 113 ? 9.247 -5.290 -29.279 1.00 92.38 113 MET A C 1
ATOM 927 O O . MET A 1 113 ? 8.391 -5.588 -30.103 1.00 92.38 113 MET A O 1
ATOM 931 N N . LYS A 1 114 ? 9.324 -5.904 -28.086 1.00 92.00 114 LYS A N 1
ATOM 932 C CA . LYS A 1 114 ? 8.373 -6.946 -27.659 1.00 92.00 114 LYS A CA 1
ATOM 933 C C . LYS A 1 114 ? 6.930 -6.431 -27.586 1.00 92.00 114 LYS A C 1
ATOM 935 O O . LYS A 1 114 ? 6.014 -7.146 -27.970 1.00 92.00 114 LYS A O 1
ATOM 940 N N . ASN A 1 115 ? 6.737 -5.211 -27.082 1.00 88.25 115 ASN A N 1
ATOM 941 C CA . ASN A 1 115 ? 5.407 -4.624 -26.891 1.00 88.25 115 ASN A CA 1
ATOM 942 C C . ASN A 1 115 ? 4.952 -3.773 -28.089 1.00 88.25 115 ASN A C 1
ATOM 944 O O . ASN A 1 115 ? 3.767 -3.491 -28.217 1.00 88.25 115 ASN A O 1
ATOM 948 N N . ASN A 1 116 ? 5.879 -3.355 -28.955 1.00 89.06 116 ASN A N 1
ATOM 949 C CA . ASN A 1 116 ? 5.626 -2.541 -30.141 1.00 89.06 116 ASN A CA 1
ATOM 950 C C . ASN A 1 116 ? 6.3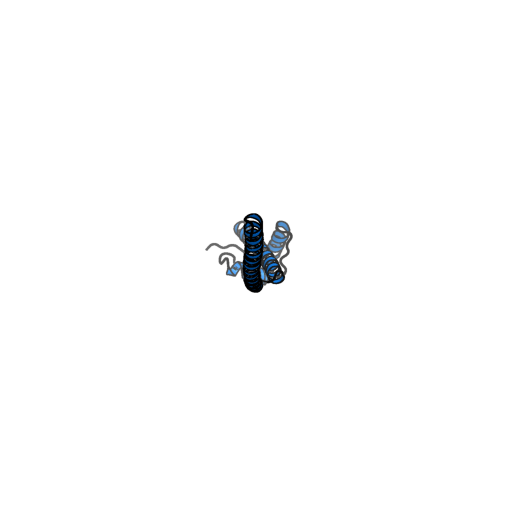55 -3.140 -31.358 1.00 89.06 116 ASN A C 1
ATOM 952 O O . ASN A 1 116 ? 7.488 -2.737 -31.639 1.00 89.06 116 ASN A O 1
ATOM 956 N N . PRO A 1 117 ? 5.706 -4.045 -32.118 1.00 87.88 117 PRO A N 1
ATOM 957 C CA . PRO A 1 117 ? 6.324 -4.747 -33.253 1.00 87.88 117 PRO A CA 1
ATOM 958 C C . PRO A 1 117 ? 6.787 -3.839 -34.406 1.00 87.88 117 PRO A C 1
ATOM 960 O O . PRO A 1 117 ? 7.611 -4.239 -35.225 1.00 87.88 117 PRO A O 1
ATOM 963 N N . TYR A 1 118 ? 6.264 -2.611 -34.473 1.00 91.88 118 TYR A N 1
ATOM 964 C CA . TYR A 1 118 ? 6.636 -1.605 -35.472 1.00 91.88 118 TYR A CA 1
ATOM 965 C C . TYR A 1 118 ? 7.995 -0.951 -35.198 1.00 91.88 118 TYR A C 1
ATOM 967 O O . TYR A 1 118 ? 8.565 -0.323 -36.083 1.00 91.88 118 TYR A O 1
ATOM 975 N N . VAL A 1 119 ? 8.527 -1.062 -33.978 1.00 92.38 119 VAL A N 1
ATOM 976 C CA . VAL A 1 119 ? 9.889 -0.608 -33.685 1.00 92.38 119 VAL A CA 1
ATOM 977 C C . VAL A 1 119 ? 10.845 -1.716 -34.098 1.00 92.38 119 VAL A C 1
ATOM 979 O O . VAL A 1 119 ? 10.813 -2.810 -33.538 1.00 92.38 119 VAL A O 1
ATOM 982 N N . ARG A 1 120 ? 11.711 -1.432 -35.068 1.00 90.69 120 ARG A N 1
ATOM 983 C CA . ARG A 1 120 ? 12.686 -2.387 -35.595 1.00 90.69 120 ARG A CA 1
ATOM 984 C C . ARG A 1 120 ? 14.107 -1.892 -35.394 1.00 90.69 120 ARG A C 1
ATOM 986 O O . ARG A 1 120 ? 14.356 -0.708 -35.164 1.00 90.69 120 ARG A O 1
ATOM 993 N N . LYS A 1 121 ? 15.045 -2.835 -35.479 1.00 92.50 121 LYS A N 1
ATOM 994 C CA . LYS A 1 121 ? 16.486 -2.606 -35.366 1.00 92.50 121 LYS A CA 1
ATOM 995 C C . LYS A 1 121 ? 17.169 -3.000 -36.683 1.00 92.50 121 LYS A C 1
ATOM 997 O O . LYS A 1 121 ? 17.611 -4.143 -36.796 1.00 92.50 121 LYS A O 1
ATOM 1002 N N . PRO A 1 122 ? 17.247 -2.090 -37.669 1.00 89.25 122 PRO A N 1
ATOM 1003 C CA . PRO A 1 122 ? 17.866 -2.384 -38.961 1.00 89.25 122 PRO A CA 1
ATOM 1004 C C . PRO A 1 122 ? 19.367 -2.677 -38.848 1.00 89.25 122 PRO A C 1
ATOM 1006 O O . PRO A 1 122 ? 19.888 -3.528 -39.559 1.00 89.25 122 PRO A O 1
ATOM 1009 N N . GLN A 1 123 ? 20.069 -1.979 -37.947 1.00 90.06 123 GLN A N 1
ATOM 1010 C CA . GLN A 1 123 ? 21.518 -2.098 -37.766 1.00 90.06 123 GLN A CA 1
ATOM 1011 C C . GLN A 1 123 ? 21.910 -2.046 -36.285 1.00 90.06 123 GLN A C 1
ATOM 1013 O O . GLN A 1 123 ? 21.101 -1.773 -35.390 1.00 90.06 123 GLN A O 1
ATOM 1018 N N . ARG A 1 124 ? 23.177 -2.345 -35.981 1.00 87.81 124 ARG A N 1
ATOM 1019 C CA . ARG A 1 124 ? 23.686 -2.289 -34.606 1.00 87.81 124 ARG A CA 1
ATOM 1020 C C . ARG A 1 124 ? 23.547 -0.867 -34.057 1.00 87.81 124 ARG A C 1
ATOM 1022 O O . ARG A 1 124 ? 24.105 0.067 -34.607 1.00 87.81 124 ARG A O 1
ATOM 1029 N N . GLY A 1 125 ? 22.830 -0.734 -32.942 1.00 89.00 125 GLY A N 1
ATOM 1030 C CA . GLY A 1 125 ? 22.642 0.553 -32.273 1.00 89.00 125 GLY A CA 1
ATOM 1031 C C . GLY A 1 125 ? 21.691 1.508 -32.991 1.00 89.00 125 GLY A C 1
ATOM 1032 O O . GLY A 1 125 ? 21.538 2.620 -32.517 1.00 89.00 125 GLY A O 1
ATOM 1033 N N . PHE A 1 126 ? 21.025 1.098 -34.072 1.00 93.25 126 PHE A N 1
ATOM 1034 C CA . PHE A 1 126 ? 20.118 1.961 -34.826 1.00 93.25 126 PHE A CA 1
ATOM 1035 C C . PHE A 1 126 ? 18.695 1.408 -34.816 1.00 93.25 126 PHE A C 1
ATOM 1037 O O . PHE A 1 126 ? 18.495 0.203 -35.002 1.00 93.25 126 PHE A O 1
ATOM 1044 N N . TYR A 1 127 ? 17.714 2.282 -34.602 1.00 94.12 127 TYR A N 1
ATOM 1045 C CA . TYR A 1 127 ? 16.311 1.905 -34.447 1.00 94.12 127 TYR A CA 1
ATOM 1046 C C . TYR A 1 127 ? 15.401 2.793 -35.282 1.00 94.12 127 TYR A C 1
ATOM 1048 O O . TYR A 1 127 ? 15.643 3.987 -35.418 1.00 94.12 127 TYR A O 1
ATOM 1056 N N . ARG A 1 128 ? 14.325 2.213 -35.812 1.00 93.19 128 ARG A N 1
ATOM 1057 C CA . ARG A 1 128 ? 13.372 2.903 -36.685 1.00 93.19 128 ARG A CA 1
ATOM 1058 C C . ARG A 1 128 ? 11.951 2.422 -36.419 1.00 93.19 128 ARG A C 1
ATOM 1060 O O . ARG A 1 128 ? 11.751 1.277 -36.013 1.00 93.19 128 ARG A O 1
ATOM 1067 N N . TYR A 1 129 ? 10.975 3.298 -36.642 1.00 93.12 129 TYR A N 1
ATOM 1068 C CA . TYR A 1 129 ? 9.566 2.922 -36.684 1.00 93.12 129 TYR A CA 1
ATOM 1069 C C . TYR A 1 129 ? 9.157 2.578 -38.121 1.00 93.12 129 TYR A C 1
ATOM 1071 O O . TYR A 1 129 ? 9.215 3.426 -39.008 1.00 93.12 129 TYR A O 1
ATOM 1079 N N . GLU A 1 130 ? 8.746 1.334 -38.343 1.00 88.44 130 GLU A N 1
ATOM 1080 C CA . GLU A 1 130 ? 8.278 0.809 -39.624 1.00 88.44 130 GLU A CA 1
ATOM 1081 C C . GLU A 1 130 ? 6.873 0.236 -39.430 1.00 88.44 130 GLU A C 1
ATOM 1083 O O . GLU A 1 130 ? 6.694 -0.877 -38.928 1.00 88.44 130 GLU A O 1
ATOM 1088 N N . LYS A 1 131 ? 5.859 1.015 -39.813 1.00 80.56 131 LYS A N 1
ATOM 1089 C CA . LYS A 1 131 ? 4.500 0.505 -39.983 1.00 80.56 131 LYS A CA 1
ATOM 1090 C C . LYS A 1 131 ? 4.448 -0.088 -41.388 1.00 80.56 131 LYS A C 1
ATOM 1092 O O . LYS A 1 131 ? 4.460 0.669 -42.353 1.00 80.56 131 LYS A O 1
ATOM 1097 N N . THR A 1 132 ? 4.565 -1.413 -41.468 1.00 61.31 132 THR A N 1
ATOM 1098 C CA . THR A 1 132 ? 4.393 -2.153 -42.729 1.00 61.31 132 THR A CA 1
ATOM 1099 C C . THR A 1 132 ? 3.002 -1.892 -43.288 1.00 61.31 132 THR A C 1
ATOM 1101 O O . THR A 1 132 ? 2.076 -1.714 -42.459 1.00 61.31 132 THR A O 1
#

Organism: Bacillus velezensis (NCBI:txid492670)

InterPro domains:
  IPR056984 Repressor Rok, winged helix domain [PF23159] (73-127)
  IPR058971 Rok, N-terminal oligomerisation domain [PF26513] (1-41)

Secondary structure (DSSP, 8-state):
---HHHHHHHHHHHHHHHHHHHHHHHHHHHHHHHHHHHHHHHHHHHHSPPHHHHHHHHHHHHHHHHHHHHHHHHHHHHHH-TT-EEHHHHHHHHHHHHS---S-HHHHHHHHHHH-TTEEEEETTEEEE---

pLDDT: mean 89.66, std 7.1, range [61.31, 98.06]

Sequence (132 aa):
MFTERHALQERLEKINKDEIAMITEYQKQRNAIFERLRELDKSYFNKLPKLGDLAALEIRNDSRVEKDIRKNIIVNRLKMNPAGLSSEELKSIVKKETGLDIINMTSFMRSIMKNNPYVRKPQRGFYRYEKT

Radius of gyration: 37.33 Å; chains: 1; bounding box: 70×26×107 Å

Foldseek 3Di:
DCDPVNVVVVVVVVVVVVVVVVVVVVVVVVVVVVVVVVVVVVVVVVPDDDPVVVVVVVVVVVVVVLLVVLLVQLVVVQVVPQVWDFLVVSQVSSCVPPVDGDPDSVVSVVVSCVVPVQWDDPDVRIIHGHDD